Protein AF-A0A2N9LUU0-F1 (afdb_monomer)

Solvent-accessible surface area (backbone atoms only — not comparable to full-atom values): 6173 Å² total; per-residue (Å²): 103,91,40,77,38,62,51,90,61,69,47,77,36,70,34,89,88,77,37,81,41,77,43,74,56,73,51,74,48,68,80,78,85,88,51,66,68,60,42,38,66,74,70,47,56,90,54,93,74,80,57,71,73,70,49,47,57,56,52,40,50,51,52,52,48,52,52,46,63,60,54,55,75,41,85,66,44,63,66,62,44,67,75,32,55,66,62,48,50,50,55,50,56,64,73,61,60,89,123

Sequence (99 aa):
MDQRWGTATPITIRDKEFGAVRLRGYGIYSYRICDARLFYSKVSGTRDTYYVSDLEGQLRNTIVSKMTDILAPSEVAFLDMAANQGKLAEKIAEDWDWN

Mean predicted aligned error: 8.8 Å

pLDDT: mean 75.1, std 9.1, range [36.22, 86.88]

Structure (mmCIF, N/CA/C/O backbone):
data_AF-A0A2N9LUU0-F1
#
_entry.id   AF-A0A2N9LUU0-F1
#
loop_
_atom_site.group_PDB
_atom_site.id
_atom_site.type_symbol
_atom_site.label_atom_id
_atom_site.label_alt_id
_atom_site.label_comp_id
_atom_site.label_asym_id
_atom_site.label_entity_id
_atom_site.label_seq_id
_atom_site.pdbx_PDB_ins_code
_atom_site.Cartn_x
_atom_site.Cartn_y
_atom_site.Cartn_z
_atom_site.occupancy
_atom_site.B_iso_or_equiv
_atom_site.auth_seq_id
_atom_site.auth_comp_id
_atom_site.auth_asym_id
_atom_site.auth_atom_id
_atom_site.pdbx_PDB_model_num
ATOM 1 N N . MET A 1 1 ? -2.633 2.926 -16.247 1.00 56.56 1 MET A N 1
ATOM 2 C CA . MET A 1 1 ? -2.519 1.453 -16.287 1.00 56.56 1 MET A CA 1
ATOM 3 C C . MET A 1 1 ? -2.970 0.973 -14.931 1.00 56.56 1 MET A C 1
ATOM 5 O O . MET A 1 1 ? -2.323 1.337 -13.960 1.00 56.56 1 MET A O 1
ATOM 9 N N . ASP A 1 2 ? -4.070 0.229 -14.869 1.00 75.12 2 ASP A N 1
ATOM 10 C CA . ASP A 1 2 ? -4.698 -0.175 -13.609 1.00 75.12 2 ASP A CA 1
ATOM 11 C C . ASP A 1 2 ? -3.960 -1.365 -12.989 1.00 75.12 2 ASP A C 1
ATOM 13 O O . ASP A 1 2 ? -4.254 -2.524 -13.280 1.00 75.12 2 ASP A O 1
ATOM 17 N N . GLN A 1 3 ? -2.966 -1.073 -12.151 1.00 84.50 3 GLN A N 1
ATOM 18 C CA . GLN A 1 3 ? -2.234 -2.079 -11.388 1.00 84.50 3 GLN A CA 1
ATOM 19 C C . GLN A 1 3 ? -2.923 -2.327 -10.052 1.00 84.50 3 GLN A C 1
ATOM 21 O O . GLN A 1 3 ? -3.502 -1.418 -9.465 1.00 84.50 3 GLN A O 1
ATOM 26 N N . ARG A 1 4 ? -2.870 -3.558 -9.544 1.00 85.81 4 ARG A N 1
ATOM 27 C CA . ARG A 1 4 ? -3.500 -3.913 -8.266 1.00 85.81 4 ARG A CA 1
ATOM 28 C C . ARG A 1 4 ? -2.457 -3.965 -7.166 1.00 85.81 4 ARG A C 1
ATOM 30 O O . ARG A 1 4 ? -1.378 -4.518 -7.354 1.00 85.81 4 ARG A O 1
ATOM 37 N N . TRP A 1 5 ? -2.795 -3.430 -6.004 1.00 86.31 5 TRP A N 1
ATOM 38 C CA . TRP A 1 5 ? -2.013 -3.615 -4.790 1.00 86.31 5 TRP A CA 1
ATOM 39 C C . TRP A 1 5 ? -2.870 -4.300 -3.729 1.00 86.31 5 TRP A C 1
ATOM 41 O O . TRP A 1 5 ? -4.101 -4.229 -3.738 1.00 86.31 5 TRP A O 1
ATOM 51 N N . GLY A 1 6 ? -2.210 -4.995 -2.813 1.00 84.31 6 GLY A N 1
ATOM 52 C CA . GLY A 1 6 ? -2.879 -5.623 -1.691 1.00 84.31 6 GLY A CA 1
ATOM 53 C C . GLY A 1 6 ? -1.891 -6.099 -0.645 1.00 84.31 6 GLY A C 1
ATOM 54 O O . GLY A 1 6 ? -0.736 -6.405 -0.947 1.00 84.31 6 GLY A O 1
ATOM 55 N N . THR A 1 7 ? -2.355 -6.168 0.593 1.00 83.44 7 THR A N 1
ATOM 56 C CA . THR A 1 7 ? -1.583 -6.715 1.705 1.00 83.44 7 THR A CA 1
ATOM 57 C C . THR A 1 7 ? -1.502 -8.237 1.580 1.00 83.44 7 THR A C 1
ATOM 59 O O . THR A 1 7 ? -2.533 -8.913 1.645 1.00 83.44 7 THR A O 1
ATOM 62 N N . ALA A 1 8 ? -0.296 -8.791 1.424 1.00 81.81 8 ALA A N 1
ATOM 63 C CA . ALA A 1 8 ? -0.097 -10.244 1.400 1.00 81.81 8 ALA A CA 1
ATOM 64 C C . ALA A 1 8 ? -0.352 -10.868 2.784 1.00 81.81 8 ALA A C 1
ATOM 66 O O . ALA A 1 8 ? -1.045 -11.878 2.914 1.00 81.81 8 ALA A O 1
ATOM 67 N N . THR A 1 9 ? 0.160 -10.223 3.832 1.00 82.94 9 THR A N 1
ATOM 68 C CA . THR A 1 9 ? -0.100 -10.554 5.235 1.00 82.94 9 THR A CA 1
ATOM 69 C C . THR A 1 9 ? -0.995 -9.486 5.867 1.00 82.94 9 THR A C 1
ATOM 71 O O . THR A 1 9 ? -0.903 -8.319 5.490 1.00 82.94 9 THR A O 1
ATOM 74 N N . PRO A 1 10 ? -1.887 -9.845 6.811 1.00 83.56 10 PRO A N 1
ATOM 75 C CA . PRO A 1 10 ? -2.646 -8.845 7.550 1.00 83.56 10 PRO A CA 1
ATOM 76 C C . PRO A 1 10 ? -1.722 -7.912 8.339 1.00 83.56 10 PRO A C 1
ATOM 78 O O . PRO A 1 10 ? -0.812 -8.377 9.027 1.00 83.56 10 PRO A O 1
ATOM 81 N N . ILE A 1 11 ? -2.009 -6.617 8.289 1.00 81.69 11 ILE A N 1
ATOM 82 C CA . ILE A 1 11 ? -1.377 -5.597 9.125 1.00 81.69 11 ILE A CA 1
ATOM 83 C C . ILE A 1 11 ? -2.080 -5.618 10.482 1.00 81.69 11 ILE A C 1
ATOM 85 O O . ILE A 1 11 ? -3.306 -5.612 10.538 1.00 81.69 11 ILE A O 1
ATOM 89 N N . THR A 1 12 ? -1.331 -5.668 11.581 1.00 82.81 12 THR A N 1
ATOM 90 C CA . THR A 1 12 ? -1.926 -5.595 12.923 1.00 82.81 12 THR A CA 1
ATOM 91 C C . THR A 1 12 ? -1.847 -4.163 13.427 1.00 82.81 12 THR A C 1
ATOM 93 O O . THR A 1 12 ? -0.753 -3.613 13.506 1.00 82.81 12 THR A O 1
ATOM 96 N N . ILE A 1 13 ? -2.993 -3.584 13.776 1.00 79.31 13 ILE A N 1
ATOM 97 C CA . ILE A 1 13 ? -3.096 -2.249 14.369 1.00 79.31 13 ILE A CA 1
ATOM 98 C C . ILE A 1 13 ? -3.692 -2.336 15.773 1.00 79.31 13 ILE A C 1
ATOM 100 O O . ILE A 1 13 ? -4.365 -3.312 16.121 1.00 79.31 13 ILE A O 1
ATOM 104 N N . ARG A 1 14 ? -3.441 -1.308 16.585 1.00 77.06 14 ARG A N 1
ATOM 105 C CA . ARG A 1 14 ? -4.043 -1.175 17.909 1.00 77.06 14 ARG A CA 1
ATOM 106 C C . ARG A 1 14 ? -5.225 -0.221 17.822 1.00 77.06 14 ARG A C 1
ATOM 108 O O . ARG A 1 14 ? -5.043 0.966 17.598 1.00 77.06 14 ARG A O 1
ATOM 115 N N . ASP A 1 15 ? -6.411 -0.762 18.029 1.00 77.88 15 ASP A N 1
ATOM 116 C CA . ASP A 1 15 ? -7.667 -0.036 18.103 1.00 77.88 15 ASP A CA 1
ATOM 117 C C . ASP A 1 15 ? -8.065 0.186 19.572 1.00 77.88 15 ASP A C 1
ATOM 119 O O . ASP A 1 15 ? -7.815 -0.655 20.444 1.00 77.88 15 ASP A O 1
ATOM 123 N N . LYS A 1 16 ? -8.653 1.348 19.860 1.00 72.75 16 LYS A N 1
ATOM 124 C CA . LYS A 1 16 ? -9.001 1.766 21.223 1.00 72.75 16 LYS A CA 1
ATOM 125 C C . LYS A 1 16 ? -10.245 1.053 21.766 1.00 72.75 16 LYS A C 1
ATOM 127 O O . LYS A 1 16 ? -10.338 0.871 22.977 1.00 72.75 16 LYS A O 1
ATOM 132 N N . GLU A 1 17 ? -11.163 0.638 20.898 1.00 75.94 17 GLU A N 1
ATOM 133 C CA . GLU A 1 17 ? -12.412 -0.045 21.253 1.00 75.94 17 GLU A CA 1
ATOM 134 C C . GLU A 1 17 ? -12.279 -1.572 21.154 1.00 75.94 17 GLU A C 1
ATOM 136 O O . GLU A 1 17 ? -12.801 -2.298 21.999 1.00 75.94 17 GLU A O 1
ATOM 141 N N . PHE A 1 18 ? -11.537 -2.067 20.159 1.00 74.75 18 PHE A N 1
ATOM 142 C CA . PHE A 1 18 ? -11.442 -3.499 19.841 1.00 74.75 18 PHE A CA 1
ATOM 143 C C . PHE A 1 18 ? -10.106 -4.152 20.225 1.00 74.75 18 PHE A C 1
ATOM 145 O O . PHE A 1 18 ? -9.962 -5.372 20.124 1.00 74.75 18 PHE A O 1
ATOM 152 N N . GLY A 1 19 ? -9.113 -3.381 20.677 1.00 79.25 19 GLY A N 1
ATOM 153 C CA . GLY A 1 19 ? -7.786 -3.907 20.994 1.00 79.25 19 GLY A CA 1
ATOM 154 C C . GLY A 1 19 ? -6.964 -4.202 19.734 1.00 79.25 19 GLY A C 1
ATOM 155 O O . GLY A 1 19 ? -6.864 -3.369 18.842 1.00 79.25 19 GLY A O 1
ATOM 156 N N . ALA A 1 20 ? -6.302 -5.358 19.650 1.00 83.19 20 ALA A N 1
ATOM 157 C CA . ALA A 1 20 ? -5.481 -5.685 18.479 1.00 83.19 20 ALA A CA 1
ATOM 158 C C . ALA A 1 20 ? -6.353 -6.165 17.304 1.00 83.19 20 ALA A C 1
ATOM 160 O O . ALA A 1 20 ? -6.911 -7.263 17.348 1.00 83.19 20 ALA A O 1
ATOM 161 N N . VAL A 1 21 ? -6.421 -5.375 16.230 1.00 82.75 21 VAL A N 1
ATOM 162 C CA . VAL A 1 21 ? -7.216 -5.673 15.029 1.00 82.75 21 VAL A CA 1
ATOM 163 C C . VAL A 1 21 ? -6.293 -6.000 13.857 1.00 82.75 21 VAL A C 1
ATOM 165 O O . VAL A 1 21 ? -5.245 -5.382 13.674 1.00 82.75 21 VAL A O 1
ATOM 168 N N . ARG A 1 22 ? -6.675 -6.993 13.046 1.00 85.88 22 ARG A N 1
ATOM 169 C CA . ARG A 1 22 ? -5.948 -7.386 11.831 1.00 85.88 22 ARG A CA 1
ATOM 170 C C . ARG A 1 22 ? -6.649 -6.848 10.593 1.00 85.88 22 ARG A C 1
ATOM 172 O O . ARG A 1 22 ? -7.778 -7.234 10.309 1.00 85.88 22 ARG A O 1
ATOM 179 N N . LEU A 1 23 ? -5.945 -6.024 9.832 1.00 80.69 23 LEU A N 1
ATOM 180 C CA . LEU A 1 23 ? -6.436 -5.374 8.628 1.00 80.69 23 LEU A CA 1
ATOM 181 C C . LEU A 1 23 ? -5.816 -5.96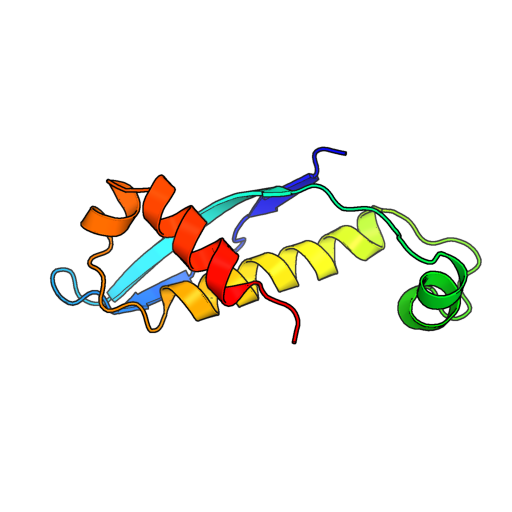2 7.372 1.00 80.69 23 LEU A C 1
ATOM 183 O O . LEU A 1 23 ? -4.633 -6.296 7.329 1.00 80.69 23 LEU A O 1
ATOM 187 N N . ARG A 1 24 ? -6.628 -6.044 6.320 1.00 84.94 24 ARG A N 1
ATOM 188 C CA . ARG A 1 24 ? -6.156 -6.268 4.957 1.00 84.94 24 ARG A CA 1
ATOM 189 C C . ARG A 1 24 ? -6.687 -5.161 4.067 1.00 84.94 24 ARG A C 1
ATOM 191 O O . ARG A 1 24 ? -7.873 -4.850 4.114 1.00 84.94 24 ARG A O 1
ATOM 198 N N . GLY A 1 25 ? -5.792 -4.585 3.277 1.00 81.94 25 GLY A N 1
ATOM 199 C CA . GLY A 1 25 ? -6.103 -3.539 2.313 1.00 81.94 25 GLY A CA 1
ATOM 200 C C . GLY A 1 25 ? -5.887 -4.053 0.901 1.00 81.94 25 GLY A C 1
ATOM 201 O O . GLY A 1 25 ? -4.926 -4.783 0.650 1.00 81.94 25 GLY A O 1
ATOM 202 N N . TYR A 1 26 ? -6.775 -3.662 -0.007 1.00 84.25 26 TYR A N 1
ATOM 203 C CA . TYR A 1 26 ? -6.671 -3.930 -1.436 1.00 84.25 26 TYR A CA 1
ATOM 204 C C . TYR A 1 26 ? -7.049 -2.668 -2.194 1.00 84.25 26 TYR A C 1
ATOM 206 O O . TYR A 1 26 ? -7.935 -1.929 -1.766 1.00 84.25 26 TYR A O 1
ATOM 214 N N . GLY A 1 27 ? -6.412 -2.442 -3.334 1.00 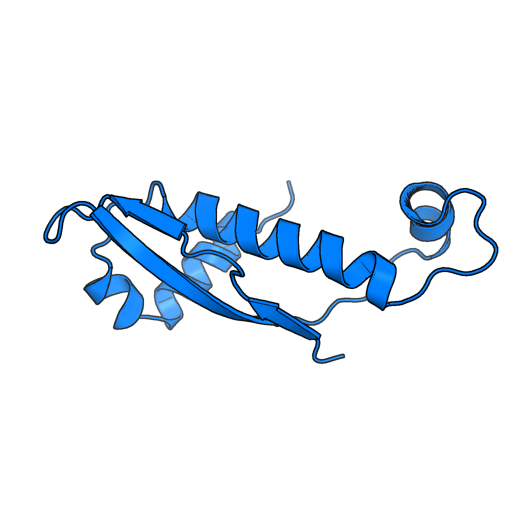84.75 27 GLY A N 1
ATOM 215 C CA . GLY A 1 27 ? -6.734 -1.296 -4.161 1.00 84.75 27 GLY A CA 1
ATOM 216 C C . GLY A 1 27 ? -6.121 -1.370 -5.546 1.00 84.75 27 GLY A C 1
ATOM 217 O O . GLY A 1 27 ? -5.488 -2.354 -5.937 1.00 84.75 27 GLY A O 1
ATOM 218 N N . ILE A 1 28 ? -6.343 -0.297 -6.293 1.00 86.88 28 ILE A N 1
ATOM 219 C CA . ILE A 1 28 ? -5.808 -0.099 -7.633 1.00 86.88 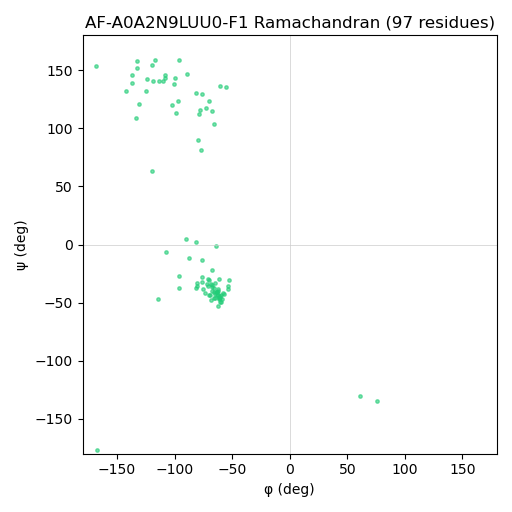28 ILE A CA 1
ATOM 220 C C . ILE A 1 28 ? -4.921 1.139 -7.584 1.00 86.88 28 ILE A C 1
ATOM 222 O O . ILE A 1 28 ? -5.239 2.110 -6.901 1.00 86.88 28 ILE A O 1
ATOM 226 N N . TYR A 1 29 ? -3.797 1.091 -8.282 1.00 83.88 29 TYR A N 1
ATOM 227 C CA . TYR A 1 29 ? -2.899 2.216 -8.455 1.00 83.88 29 TYR A CA 1
ATOM 228 C C . TYR A 1 29 ? -2.517 2.355 -9.926 1.00 83.88 29 TYR A C 1
ATOM 230 O O . TYR A 1 29 ? -2.492 1.390 -10.689 1.00 83.88 29 TYR A O 1
ATOM 238 N N . SER A 1 30 ? -2.217 3.584 -10.321 1.00 83.50 30 SER A N 1
ATOM 239 C CA . SER A 1 30 ? -1.646 3.914 -11.620 1.00 83.50 30 SER A CA 1
ATOM 240 C C . SER A 1 30 ? -0.349 4.671 -11.386 1.00 83.50 30 SER A C 1
ATOM 242 O O . SER A 1 30 ? -0.263 5.492 -10.477 1.00 83.50 30 SER A O 1
ATOM 244 N N . TYR A 1 31 ? 0.654 4.418 -12.219 1.00 83.12 31 TYR A N 1
ATOM 245 C CA . TYR A 1 31 ? 1.906 5.162 -12.200 1.00 83.12 31 TYR A CA 1
ATOM 246 C C . TYR A 1 31 ? 2.296 5.576 -13.618 1.00 83.12 31 TYR A C 1
ATOM 248 O O . TYR A 1 31 ? 1.867 4.976 -14.609 1.00 83.12 31 TYR A O 1
ATOM 256 N N . ARG A 1 32 ? 3.124 6.615 -13.707 1.00 82.25 32 ARG A N 1
ATOM 257 C CA . ARG A 1 32 ? 3.736 7.091 -14.946 1.00 82.25 32 ARG A CA 1
ATOM 258 C C . ARG A 1 32 ? 5.198 7.409 -14.672 1.00 82.25 32 ARG A C 1
ATOM 260 O O . ARG A 1 32 ? 5.524 7.994 -13.645 1.00 82.25 32 ARG A O 1
ATOM 267 N N . ILE A 1 33 ? 6.067 7.050 -15.610 1.00 82.75 33 ILE A N 1
ATOM 268 C CA . ILE A 1 33 ? 7.469 7.462 -15.574 1.00 82.75 33 ILE A CA 1
ATOM 269 C C . ILE A 1 33 ? 7.540 8.915 -16.056 1.00 82.75 33 ILE A C 1
ATOM 271 O O . ILE A 1 33 ? 7.186 9.206 -17.200 1.00 82.75 33 ILE A O 1
ATOM 275 N N . CYS A 1 34 ? 7.961 9.824 -15.176 1.00 83.69 34 CYS A N 1
ATOM 276 C CA . CYS A 1 34 ? 8.146 11.239 -15.509 1.00 83.69 34 CYS A CA 1
ATOM 277 C C . CYS A 1 34 ? 9.486 11.495 -16.214 1.00 83.69 34 CYS A C 1
ATOM 279 O O . CYS A 1 34 ? 9.536 12.288 -17.148 1.00 83.69 34 CYS A O 1
ATOM 281 N N . ASP A 1 35 ? 10.546 10.788 -15.808 1.00 82.00 35 ASP A N 1
ATOM 282 C CA . ASP A 1 35 ? 11.881 10.877 -16.407 1.00 82.00 35 ASP A CA 1
ATOM 283 C C . ASP A 1 35 ? 12.455 9.472 -16.644 1.00 82.00 35 ASP A C 1
ATOM 285 O O . ASP A 1 35 ? 12.819 8.750 -15.712 1.00 82.00 35 ASP A O 1
ATOM 289 N N . ALA A 1 36 ? 12.537 9.081 -17.916 1.00 79.69 36 ALA A N 1
ATOM 290 C CA . ALA A 1 36 ? 13.048 7.775 -18.317 1.00 79.69 36 ALA A CA 1
ATOM 291 C C . ALA A 1 36 ? 14.564 7.630 -18.103 1.00 79.69 36 ALA A C 1
ATOM 293 O O . ALA A 1 36 ? 15.037 6.529 -17.824 1.00 79.69 36 ALA A O 1
ATOM 294 N N . ARG A 1 37 ? 15.334 8.721 -18.199 1.00 77.88 37 ARG A N 1
ATOM 295 C CA . ARG A 1 37 ? 16.795 8.693 -18.041 1.00 77.88 37 ARG A CA 1
ATOM 296 C C . ARG A 1 37 ? 17.172 8.511 -16.575 1.00 77.88 37 ARG A C 1
ATOM 298 O O . ARG A 1 37 ? 18.068 7.723 -16.273 1.00 77.88 37 ARG A O 1
ATOM 305 N N . LEU A 1 38 ? 16.474 9.201 -15.673 1.00 79.88 38 LEU A N 1
ATOM 306 C CA . LEU A 1 38 ? 16.639 9.021 -14.230 1.00 79.88 38 LEU A CA 1
ATOM 307 C C . LEU A 1 38 ? 16.186 7.623 -13.787 1.00 79.88 38 LEU A C 1
ATOM 309 O O . LEU A 1 38 ? 16.852 6.983 -12.976 1.00 79.88 38 LEU A O 1
ATOM 313 N N . PHE A 1 39 ? 15.075 7.131 -14.341 1.00 76.25 39 PHE A N 1
ATOM 314 C CA . PHE A 1 39 ? 14.591 5.780 -14.067 1.00 76.25 39 PHE A CA 1
ATOM 315 C C . PHE A 1 39 ? 15.605 4.716 -14.505 1.00 76.25 39 PHE A C 1
ATOM 317 O O . PHE A 1 39 ? 15.941 3.822 -13.730 1.00 76.25 39 PHE A O 1
ATOM 324 N N . TYR A 1 40 ? 16.157 4.841 -15.715 1.00 71.62 40 TYR A N 1
ATOM 325 C CA . TYR A 1 40 ? 17.163 3.908 -16.215 1.00 71.62 40 TYR A CA 1
ATOM 326 C C . TYR A 1 40 ? 18.419 3.895 -15.330 1.00 71.62 40 TYR A C 1
ATOM 328 O O . TYR A 1 40 ? 18.881 2.828 -14.932 1.00 71.62 40 TYR A O 1
ATOM 336 N N . SER A 1 41 ? 18.926 5.072 -14.945 1.00 74.94 41 SER A N 1
ATOM 337 C CA . SER A 1 41 ? 20.151 5.177 -14.144 1.00 74.94 41 SER A CA 1
ATOM 338 C C . SER A 1 41 ? 19.990 4.717 -12.692 1.00 74.94 41 SER A C 1
ATOM 340 O O . SER A 1 41 ? 20.926 4.136 -12.146 1.00 74.94 41 SER A O 1
ATOM 342 N N . LYS A 1 42 ? 18.831 4.956 -12.060 1.00 71.50 42 LYS A N 1
ATOM 343 C CA . LYS A 1 42 ? 18.604 4.627 -10.641 1.00 71.50 42 LYS A CA 1
ATOM 344 C C . LYS A 1 42 ? 17.911 3.288 -10.390 1.00 71.50 42 LYS A C 1
ATOM 346 O O . LYS A 1 42 ? 18.097 2.731 -9.313 1.00 71.50 42 LYS A O 1
ATOM 351 N N . VAL A 1 43 ? 17.098 2.797 -11.327 1.00 68.00 43 VAL A N 1
ATOM 352 C CA . VAL A 1 43 ? 16.217 1.633 -11.106 1.00 68.00 43 VAL A CA 1
ATOM 353 C C . VAL A 1 43 ? 16.614 0.438 -11.973 1.00 68.00 43 VAL A C 1
ATOM 355 O O . VAL A 1 43 ? 16.740 -0.669 -11.455 1.00 68.00 43 VAL A O 1
ATOM 358 N N . SER A 1 44 ? 16.856 0.645 -13.273 1.00 65.75 44 SER A N 1
ATOM 359 C CA . SER A 1 44 ? 17.237 -0.443 -14.196 1.00 65.75 44 SER A CA 1
ATOM 360 C C . SER A 1 44 ? 18.702 -0.868 -14.033 1.00 65.75 44 SER A C 1
ATOM 362 O O . SER A 1 44 ? 19.050 -2.040 -14.211 1.00 65.75 44 SER A O 1
ATOM 364 N N . GLY A 1 45 ? 19.575 0.079 -13.675 1.00 67.81 45 GLY A N 1
ATOM 365 C CA . GLY A 1 45 ? 21.013 -0.161 -13.585 1.00 67.81 45 GLY A CA 1
ATOM 366 C C . GLY A 1 45 ? 21.588 -0.571 -14.945 1.00 67.81 4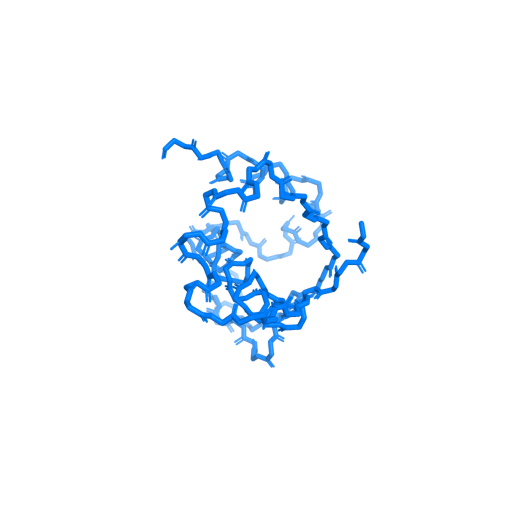5 GLY A C 1
ATOM 367 O O . GLY A 1 45 ? 21.341 0.084 -15.951 1.00 67.81 45 GLY A O 1
ATOM 368 N N . THR A 1 46 ? 22.352 -1.664 -14.982 1.00 62.00 46 THR A N 1
ATOM 369 C CA . THR A 1 46 ? 22.990 -2.227 -16.190 1.00 62.00 46 THR A CA 1
ATOM 370 C C . THR A 1 46 ? 22.139 -3.253 -16.944 1.00 62.00 46 THR A C 1
ATOM 372 O O . THR A 1 46 ? 22.631 -3.866 -17.890 1.00 62.00 46 THR A O 1
ATOM 375 N N . ARG A 1 47 ? 20.887 -3.501 -16.536 1.00 65.06 47 ARG A N 1
ATOM 376 C CA . ARG A 1 47 ? 20.037 -4.490 -17.213 1.00 65.06 47 ARG A CA 1
ATOM 377 C C . ARG A 1 47 ? 19.491 -3.944 -18.531 1.00 65.06 47 ARG A C 1
ATOM 379 O O . ARG A 1 47 ? 18.874 -2.884 -18.551 1.00 65.06 47 ARG A O 1
ATOM 386 N N . ASP A 1 48 ? 19.657 -4.738 -19.589 1.00 66.56 48 ASP A N 1
ATOM 387 C CA . ASP A 1 48 ? 19.176 -4.461 -20.953 1.00 66.56 48 ASP A CA 1
ATOM 388 C C . ASP A 1 48 ? 17.644 -4.484 -21.075 1.00 66.56 48 ASP A C 1
ATOM 390 O O . ASP A 1 48 ? 17.067 -3.930 -22.008 1.00 66.56 48 ASP A O 1
ATOM 394 N N . THR A 1 49 ? 16.947 -5.155 -20.156 1.00 70.56 49 THR A N 1
ATOM 395 C CA . THR A 1 49 ? 15.482 -5.226 -20.154 1.00 70.56 49 THR A CA 1
ATOM 396 C C . THR A 1 49 ? 14.962 -5.185 -18.728 1.00 70.56 49 THR A C 1
ATOM 398 O O . THR A 1 49 ? 15.448 -5.909 -17.859 1.00 70.56 49 THR A O 1
ATOM 401 N N . TYR A 1 50 ? 13.966 -4.330 -18.503 1.00 70.00 50 TYR A N 1
ATOM 402 C CA . TYR A 1 50 ? 13.303 -4.147 -17.219 1.00 70.00 50 TYR A CA 1
ATOM 403 C C . TYR A 1 50 ? 11.793 -4.207 -17.440 1.00 70.00 50 TYR A C 1
ATOM 405 O O . TYR A 1 50 ? 11.250 -3.436 -18.237 1.00 70.00 50 TYR A O 1
ATOM 413 N N . TYR A 1 51 ? 11.119 -5.143 -16.777 1.00 76.69 51 TYR A N 1
ATOM 414 C CA . TYR A 1 51 ? 9.694 -5.380 -16.972 1.00 76.69 51 TYR A CA 1
ATOM 415 C C . TYR A 1 51 ? 8.858 -4.653 -15.920 1.00 76.69 51 TYR A C 1
ATOM 417 O O . TYR A 1 51 ? 9.302 -4.345 -14.816 1.00 76.69 51 TYR A O 1
ATOM 425 N N . VAL A 1 52 ? 7.584 -4.429 -16.244 1.00 75.94 52 VAL A N 1
ATOM 426 C CA . VAL A 1 52 ? 6.585 -3.895 -15.302 1.00 75.94 52 VAL A CA 1
ATOM 427 C C . VAL A 1 52 ? 6.527 -4.729 -14.016 1.00 75.94 52 VAL A C 1
ATOM 429 O O . VAL A 1 52 ? 6.438 -4.160 -12.932 1.00 75.94 52 VAL A O 1
ATOM 432 N N . SER A 1 53 ? 6.650 -6.055 -14.124 1.00 77.75 53 SER A N 1
ATOM 433 C CA . SER A 1 53 ? 6.654 -6.988 -12.990 1.00 77.75 53 SE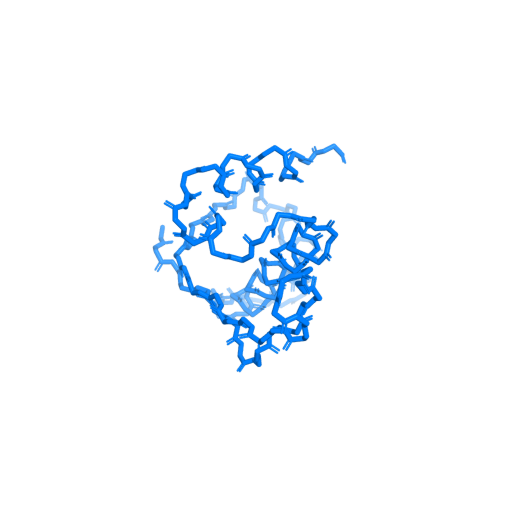R A CA 1
ATOM 434 C C . SER A 1 53 ? 7.806 -6.758 -12.010 1.00 77.75 53 SER A C 1
ATOM 436 O O . SER A 1 53 ? 7.647 -7.007 -10.815 1.00 77.75 53 SER A O 1
ATOM 438 N N . ASP A 1 54 ? 8.949 -6.262 -12.494 1.00 76.94 54 ASP A N 1
ATOM 439 C CA . ASP A 1 54 ? 10.114 -5.973 -11.653 1.00 76.94 54 ASP A CA 1
ATOM 440 C C . ASP A 1 54 ? 9.863 -4.735 -10.779 1.00 76.94 54 ASP A C 1
ATOM 442 O O . ASP A 1 54 ? 10.282 -4.685 -9.621 1.00 76.94 54 ASP A O 1
ATOM 446 N N . LEU A 1 55 ? 9.107 -3.765 -11.307 1.00 77.81 55 LEU A N 1
ATOM 447 C CA . LEU A 1 55 ? 8.718 -2.551 -10.589 1.00 77.81 55 LEU A CA 1
ATOM 448 C C . LEU A 1 55 ? 7.522 -2.776 -9.657 1.00 77.81 55 LEU A C 1
ATOM 450 O O . LEU A 1 55 ? 7.440 -2.184 -8.579 1.00 77.81 55 LEU A O 1
ATOM 454 N N . GLU A 1 56 ? 6.586 -3.626 -10.077 1.00 80.12 56 GLU A N 1
ATOM 455 C CA . GLU A 1 56 ? 5.308 -3.848 -9.401 1.00 80.12 56 GLU A CA 1
ATOM 456 C C . GLU A 1 56 ? 5.501 -4.279 -7.944 1.00 80.12 56 GLU A C 1
ATOM 458 O O . GLU A 1 56 ? 4.817 -3.782 -7.050 1.00 80.12 56 GLU A O 1
ATOM 463 N N . GLY A 1 57 ? 6.463 -5.171 -7.684 1.00 81.56 57 GLY A N 1
ATOM 464 C CA . GLY A 1 57 ? 6.748 -5.644 -6.332 1.00 81.56 57 GLY A CA 1
ATOM 465 C C . GLY A 1 57 ? 7.212 -4.531 -5.397 1.00 81.56 57 GLY A C 1
ATOM 466 O O . GLY A 1 57 ? 6.732 -4.432 -4.267 1.00 81.56 57 GLY A O 1
ATOM 467 N N . GLN A 1 58 ? 8.105 -3.669 -5.882 1.00 82.88 58 GLN A N 1
ATOM 468 C CA . GLN A 1 58 ? 8.616 -2.546 -5.107 1.00 82.88 58 GLN A CA 1
ATOM 469 C C . GLN A 1 58 ? 7.519 -1.507 -4.861 1.00 82.88 58 GLN A C 1
ATOM 471 O O . GLN A 1 58 ? 7.298 -1.130 -3.714 1.00 82.88 58 GLN A O 1
ATOM 476 N N . LEU A 1 59 ? 6.776 -1.115 -5.903 1.00 83.44 59 LEU A N 1
ATOM 477 C CA . LEU A 1 59 ? 5.676 -0.153 -5.782 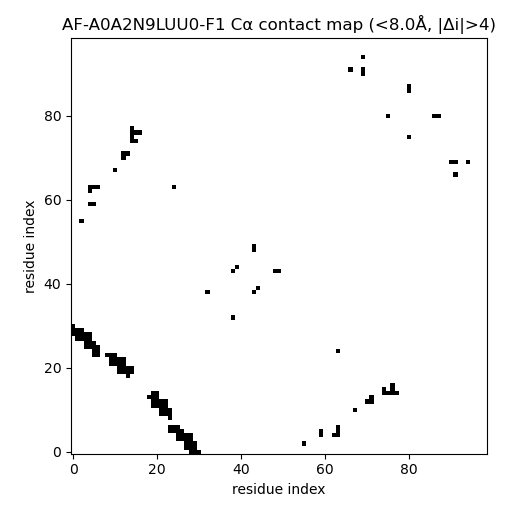1.00 83.44 59 LEU A CA 1
ATOM 478 C C . LEU A 1 59 ? 4.581 -0.653 -4.840 1.00 83.44 59 LEU A C 1
ATOM 480 O O . LEU A 1 59 ? 4.140 0.086 -3.963 1.00 83.44 59 LEU A O 1
ATOM 484 N N . ARG A 1 60 ? 4.183 -1.924 -4.960 1.00 84.69 60 ARG A N 1
ATOM 485 C CA . ARG A 1 60 ? 3.209 -2.548 -4.058 1.00 84.69 60 ARG A CA 1
ATOM 486 C C . ARG A 1 60 ? 3.681 -2.498 -2.608 1.00 84.69 60 ARG A C 1
ATOM 488 O O . ARG A 1 60 ? 2.898 -2.129 -1.736 1.00 84.69 60 ARG A O 1
ATOM 495 N N . ASN A 1 61 ? 4.940 -2.849 -2.345 1.00 84.31 61 ASN A N 1
ATOM 496 C CA . ASN A 1 61 ? 5.492 -2.818 -0.991 1.00 84.31 61 ASN A CA 1
ATOM 497 C C . ASN A 1 61 ? 5.538 -1.389 -0.434 1.00 84.31 61 ASN A C 1
ATOM 499 O O . ASN A 1 61 ? 5.177 -1.182 0.721 1.00 84.31 61 ASN A O 1
ATOM 503 N N . THR A 1 62 ? 5.915 -0.402 -1.251 1.00 86.06 62 THR A N 1
ATOM 504 C CA . THR A 1 62 ? 5.902 1.013 -0.859 1.00 86.06 62 THR A CA 1
ATOM 505 C C . THR A 1 62 ? 4.494 1.488 -0.505 1.00 86.06 62 THR A C 1
ATOM 507 O O . THR A 1 62 ? 4.316 2.101 0.545 1.00 86.06 62 THR A O 1
ATOM 510 N N . ILE A 1 63 ? 3.488 1.157 -1.323 1.00 84.81 63 ILE A N 1
ATOM 511 C CA . ILE A 1 63 ? 2.085 1.499 -1.048 1.00 84.81 63 ILE A CA 1
ATOM 512 C C . ILE A 1 63 ? 1.633 0.867 0.276 1.00 84.81 63 ILE A C 1
ATOM 514 O O . ILE A 1 63 ? 1.103 1.564 1.136 1.00 84.81 63 ILE A O 1
ATOM 518 N N . VAL A 1 64 ? 1.879 -0.433 0.478 1.00 83.88 64 VAL A N 1
ATOM 519 C CA . VAL A 1 64 ? 1.488 -1.141 1.712 1.00 83.88 64 VAL A CA 1
ATOM 520 C C . VAL A 1 64 ? 2.185 -0.564 2.947 1.00 83.88 64 VAL A C 1
ATOM 522 O O . VAL A 1 64 ? 1.543 -0.417 3.987 1.00 83.88 64 VAL A O 1
ATOM 525 N N . SER A 1 65 ? 3.470 -0.215 2.842 1.00 83.88 65 SER A N 1
ATOM 526 C CA . SER A 1 65 ? 4.221 0.409 3.937 1.00 83.88 65 SER A CA 1
ATOM 527 C C . SER A 1 65 ? 3.617 1.757 4.312 1.00 83.88 65 SER A C 1
ATOM 529 O O . SER A 1 65 ? 3.238 1.943 5.459 1.00 83.88 65 SER A O 1
ATOM 531 N N . LYS A 1 66 ?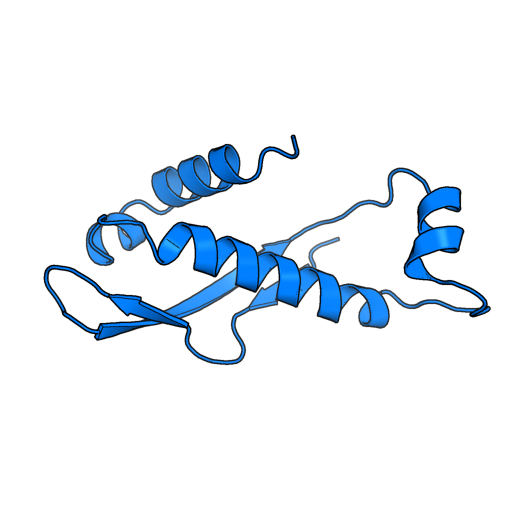 3.422 2.653 3.337 1.00 82.75 66 LYS A N 1
ATOM 532 C CA . LYS A 1 66 ? 2.834 3.978 3.575 1.00 82.75 66 LYS A CA 1
ATOM 533 C C . LYS A 1 66 ? 1.428 3.893 4.164 1.00 82.75 66 LYS A C 1
ATOM 535 O O . LYS A 1 66 ? 1.122 4.576 5.131 1.00 82.75 66 LYS A O 1
ATOM 540 N N . MET A 1 67 ? 0.595 2.992 3.644 1.00 78.00 67 MET A N 1
ATOM 541 C CA . MET A 1 67 ? -0.722 2.718 4.224 1.00 78.00 67 MET A CA 1
ATOM 542 C C . MET A 1 67 ? -0.611 2.264 5.683 1.00 78.00 67 MET A C 1
ATOM 544 O O . MET A 1 67 ? -1.389 2.705 6.521 1.00 78.00 67 MET A O 1
ATOM 548 N N . THR A 1 68 ? 0.354 1.402 6.006 1.00 77.38 68 THR A N 1
ATOM 549 C CA . THR A 1 68 ? 0.596 0.960 7.387 1.00 77.38 68 THR A CA 1
ATOM 550 C C . THR A 1 68 ? 1.013 2.126 8.278 1.00 77.38 68 THR A C 1
ATOM 552 O O . THR A 1 68 ? 0.474 2.255 9.372 1.00 77.38 68 THR A O 1
ATOM 555 N N . ASP A 1 69 ? 1.906 2.992 7.801 1.00 79.19 69 ASP A N 1
ATOM 556 C CA . ASP A 1 69 ? 2.396 4.158 8.543 1.00 79.19 69 ASP A CA 1
ATOM 557 C C . ASP A 1 69 ? 1.286 5.181 8.821 1.00 79.19 69 ASP A C 1
ATOM 559 O O . ASP A 1 69 ? 1.274 5.791 9.883 1.00 79.19 69 ASP A O 1
ATOM 563 N N . ILE A 1 70 ? 0.313 5.331 7.918 1.00 76.06 70 ILE A N 1
ATOM 564 C CA . ILE A 1 70 ? -0.849 6.216 8.114 1.00 76.06 70 ILE A CA 1
ATOM 565 C C . ILE A 1 70 ? -1.861 5.593 9.087 1.00 76.06 70 ILE A C 1
ATOM 567 O O . ILE A 1 70 ? -2.484 6.287 9.897 1.00 76.06 70 ILE A O 1
ATOM 571 N N . LEU A 1 71 ? -2.048 4.273 9.005 1.00 72.25 71 LEU A N 1
ATOM 572 C CA . LEU A 1 71 ? -3.034 3.536 9.797 1.00 72.25 71 LEU A CA 1
ATOM 573 C C . LEU A 1 71 ? -2.557 3.233 11.225 1.00 72.25 71 LEU A C 1
ATOM 575 O O . LEU A 1 71 ? -3.379 3.197 12.134 1.00 72.25 71 LEU A O 1
ATOM 579 N N . ALA A 1 72 ? -1.260 3.013 11.446 1.00 71.31 72 ALA A N 1
ATOM 580 C CA . ALA A 1 72 ? -0.721 2.594 12.742 1.00 71.31 72 ALA A CA 1
ATOM 581 C C . ALA A 1 72 ? -0.822 3.656 13.864 1.00 71.31 72 ALA A C 1
ATOM 583 O O . ALA A 1 72 ? -1.141 3.269 14.989 1.00 71.31 72 ALA A O 1
ATOM 584 N N . PRO A 1 73 ? -0.589 4.962 13.614 1.00 67.75 73 PRO A N 1
ATOM 585 C CA . PRO A 1 73 ? -0.719 6.026 14.613 1.00 67.75 73 PRO A CA 1
ATOM 586 C C . PRO A 1 73 ? -2.139 6.591 14.709 1.00 67.75 73 PRO A C 1
ATOM 588 O O . PRO A 1 73 ? -2.426 7.388 15.599 1.00 67.75 73 PRO A O 1
ATOM 591 N N . SER A 1 74 ? -3.016 6.255 13.760 1.00 60.75 74 SER A N 1
ATOM 592 C CA . SER A 1 74 ? -4.368 6.791 13.699 1.00 60.75 74 SER A CA 1
ATOM 593 C C . SER A 1 74 ? -5.174 6.313 14.908 1.00 60.75 74 SER A C 1
ATOM 595 O O . SER A 1 74 ? -5.656 5.190 14.922 1.00 60.75 74 SER A O 1
ATOM 597 N N . GLU A 1 75 ? -5.386 7.187 15.897 1.00 57.69 75 GLU A N 1
ATOM 598 C CA . GLU A 1 75 ? -6.322 6.949 17.014 1.00 57.69 75 GLU A CA 1
ATOM 599 C C . GLU A 1 75 ? -7.794 6.826 16.567 1.00 57.69 75 GLU A C 1
ATOM 601 O O . GLU A 1 75 ? -8.686 6.645 17.396 1.00 57.69 75 GLU A O 1
ATOM 606 N N . VAL A 1 76 ? -8.065 6.963 15.266 1.00 59.66 76 VAL A N 1
ATOM 607 C CA . VAL A 1 76 ? -9.400 6.821 14.688 1.00 59.66 76 VAL A CA 1
ATOM 608 C C . VAL A 1 76 ? -9.810 5.352 14.764 1.00 59.66 76 VAL A C 1
ATOM 610 O O . VAL A 1 76 ? -9.106 4.490 14.239 1.00 59.66 76 VAL A O 1
ATOM 613 N N . ALA A 1 77 ? -10.955 5.084 15.396 1.00 65.06 77 ALA A N 1
ATOM 614 C CA . ALA A 1 77 ? -11.517 3.745 15.492 1.00 65.06 77 ALA A CA 1
ATOM 615 C C . ALA A 1 77 ? -11.691 3.147 14.091 1.00 65.06 77 ALA A C 1
ATOM 617 O O . ALA A 1 77 ? -12.176 3.812 13.171 1.00 65.06 77 ALA A O 1
ATOM 618 N N . PHE A 1 78 ? -11.313 1.882 13.912 1.00 66.94 78 PHE A N 1
ATOM 619 C CA . PHE A 1 78 ? -11.354 1.215 12.610 1.00 66.94 78 PHE A CA 1
ATOM 620 C C . PHE A 1 78 ? -12.737 1.309 11.943 1.00 66.94 78 PHE A C 1
ATOM 622 O O . PHE A 1 78 ? -12.830 1.479 10.726 1.00 66.94 78 PHE A O 1
ATOM 629 N N . LEU A 1 79 ? -13.812 1.254 12.737 1.00 63.78 79 LEU A N 1
ATOM 630 C CA . LEU A 1 79 ? -15.187 1.413 12.260 1.00 63.78 79 LEU A CA 1
ATOM 631 C C . LEU A 1 79 ? -15.448 2.795 11.655 1.00 63.78 79 LEU A C 1
ATOM 633 O O . LEU A 1 79 ? -16.064 2.874 10.595 1.00 63.78 79 LEU A O 1
ATOM 637 N N . ASP A 1 80 ? -14.932 3.864 12.260 1.00 65.44 80 ASP A N 1
ATOM 638 C CA . ASP A 1 80 ? -15.079 5.225 11.736 1.00 65.44 80 ASP A CA 1
ATOM 639 C C . ASP A 1 80 ? -14.301 5.414 10.430 1.00 65.44 80 ASP A C 1
ATOM 641 O O . ASP A 1 80 ? -14.757 6.120 9.525 1.00 65.44 80 ASP A O 1
ATOM 645 N N . MET A 1 81 ? -13.153 4.741 10.301 1.00 67.38 81 MET A N 1
ATOM 646 C CA . MET A 1 81 ? -12.354 4.719 9.071 1.00 67.38 81 MET A CA 1
ATOM 647 C C . MET A 1 81 ? -13.048 3.926 7.958 1.00 67.38 81 MET A C 1
ATOM 649 O O . MET A 1 81 ? -13.090 4.373 6.813 1.00 67.38 81 MET A O 1
ATOM 653 N N . ALA A 1 82 ? -13.616 2.762 8.288 1.00 66.19 82 ALA A N 1
ATOM 654 C CA . ALA A 1 82 ? -14.349 1.920 7.346 1.00 66.19 82 ALA A CA 1
ATOM 655 C C . ALA A 1 82 ? -15.661 2.576 6.889 1.00 66.19 82 ALA A C 1
ATOM 657 O O . ALA A 1 82 ? -16.023 2.468 5.717 1.00 66.19 82 ALA A O 1
ATOM 658 N N . ALA A 1 83 ? -16.342 3.286 7.793 1.00 68.31 83 ALA A N 1
ATOM 659 C CA . ALA A 1 83 ? -17.548 4.049 7.494 1.00 68.31 83 ALA A CA 1
ATOM 660 C C . ALA A 1 83 ? -17.255 5.304 6.652 1.00 68.31 83 ALA A C 1
ATOM 662 O O . ALA A 1 83 ? -18.096 5.703 5.850 1.00 68.31 83 ALA A O 1
ATOM 663 N N . ASN A 1 84 ? -16.062 5.902 6.782 1.00 69.81 84 ASN A N 1
ATOM 664 C CA . ASN A 1 84 ? -15.653 7.102 6.047 1.00 69.81 84 ASN A CA 1
ATOM 665 C C . ASN A 1 84 ? -14.419 6.866 5.166 1.00 69.81 84 ASN A C 1
ATOM 667 O O . ASN A 1 84 ? -13.390 7.530 5.319 1.00 69.81 84 ASN A O 1
ATOM 671 N N . GLN A 1 85 ? -14.549 5.984 4.172 1.00 66.06 85 GLN A N 1
ATOM 672 C CA . GLN A 1 85 ? -13.491 5.732 3.183 1.00 66.06 85 GLN A CA 1
ATOM 673 C C . GLN A 1 85 ? -12.989 7.018 2.494 1.00 66.06 85 GLN A C 1
ATOM 675 O O . GLN A 1 85 ? -11.809 7.110 2.170 1.00 66.06 85 GLN A O 1
ATOM 680 N N . GLY A 1 86 ? -13.852 8.030 2.327 1.00 68.69 86 GLY A N 1
ATOM 681 C CA . GLY A 1 86 ? -13.476 9.342 1.785 1.00 68.69 86 GLY A CA 1
ATOM 682 C C . GLY A 1 86 ? -12.510 10.126 2.680 1.00 68.69 86 GLY A C 1
ATOM 683 O O . GLY A 1 86 ? -11.486 10.591 2.197 1.00 68.69 86 GLY A O 1
ATOM 684 N N . LYS A 1 87 ? -12.766 10.193 3.994 1.00 67.56 87 LYS A N 1
ATOM 685 C CA . LYS A 1 87 ? -11.856 10.855 4.950 1.00 67.56 87 LYS A CA 1
ATOM 686 C C . LYS A 1 87 ? -10.535 10.111 5.094 1.00 67.56 87 LYS A C 1
ATOM 688 O O . LYS A 1 87 ? -9.491 10.725 5.282 1.00 67.56 87 LYS A O 1
ATOM 693 N N . LEU A 1 88 ? -10.577 8.781 5.006 1.00 70.62 88 LEU A N 1
ATOM 694 C CA . LEU A 1 88 ? -9.363 7.977 4.940 1.00 70.62 88 LEU A CA 1
ATOM 695 C C . LEU A 1 88 ? -8.551 8.330 3.687 1.00 70.62 88 LEU A C 1
ATOM 697 O O . LEU A 1 88 ? -7.347 8.532 3.788 1.00 70.62 88 LEU A O 1
ATOM 701 N N . ALA A 1 89 ? -9.205 8.450 2.529 1.00 71.31 89 ALA A N 1
ATOM 702 C CA . ALA A 1 89 ? -8.545 8.839 1.288 1.00 71.31 89 ALA A CA 1
ATOM 703 C C . ALA A 1 89 ? -7.948 10.255 1.358 1.00 71.31 89 ALA A C 1
ATOM 705 O O . ALA A 1 89 ? -6.824 10.443 0.906 1.00 71.31 89 ALA A O 1
ATOM 706 N N . GLU A 1 90 ? -8.647 11.219 1.966 1.00 73.62 90 GLU A N 1
ATOM 707 C CA . GLU A 1 90 ? -8.132 12.576 2.216 1.00 73.62 90 GLU A CA 1
ATOM 708 C C . GLU A 1 90 ? -6.889 12.552 3.109 1.00 73.62 90 GLU A C 1
ATOM 710 O O . GLU A 1 90 ? -5.859 13.102 2.735 1.00 73.62 90 GLU A O 1
ATOM 715 N N . LYS A 1 91 ? -6.939 11.834 4.237 1.00 72.75 91 LYS A N 1
ATOM 716 C CA . LYS A 1 91 ? -5.799 11.711 5.156 1.00 72.75 91 LYS A CA 1
ATOM 717 C C . LYS A 1 91 ? -4.597 11.030 4.499 1.00 72.75 91 LYS A C 1
ATOM 719 O O . LYS A 1 91 ? -3.458 11.416 4.741 1.00 72.75 91 LYS A O 1
ATOM 724 N N . ILE A 1 92 ? -4.846 10.022 3.658 1.00 72.94 92 ILE A N 1
ATOM 725 C CA . ILE A 1 92 ? -3.792 9.390 2.860 1.00 72.94 92 ILE A CA 1
ATOM 726 C C . ILE A 1 92 ? -3.219 10.386 1.854 1.00 72.94 92 ILE A C 1
ATOM 728 O O . ILE A 1 92 ? -2.008 10.425 1.695 1.00 72.94 92 ILE A O 1
ATOM 732 N N . ALA A 1 93 ? -4.054 11.184 1.187 1.00 74.56 93 ALA A N 1
ATOM 733 C CA . ALA A 1 93 ? -3.598 12.172 0.216 1.00 74.56 93 ALA A CA 1
ATOM 734 C C . ALA A 1 93 ? -2.771 13.300 0.857 1.00 74.56 93 ALA A C 1
ATOM 736 O O . ALA A 1 93 ? -1.792 13.726 0.252 1.00 74.56 93 ALA A O 1
ATOM 737 N N . GLU A 1 94 ? -3.126 13.747 2.066 1.00 73.75 94 GLU A N 1
ATOM 738 C CA . GLU A 1 94 ? -2.360 14.745 2.828 1.00 73.75 94 GLU A CA 1
ATOM 739 C C . GLU A 1 94 ? -0.975 14.224 3.239 1.00 73.75 94 GLU A C 1
ATOM 741 O O . GLU A 1 94 ? 0.022 14.913 3.043 1.00 73.75 94 GLU A O 1
ATOM 746 N N . ASP A 1 95 ? -0.890 12.996 3.762 1.00 69.50 95 ASP A N 1
ATOM 747 C CA . ASP A 1 95 ? 0.387 12.397 4.193 1.00 69.50 95 ASP A CA 1
ATOM 748 C C . ASP A 1 95 ? 1.249 11.904 3.009 1.00 69.50 95 ASP A C 1
ATOM 750 O O . ASP A 1 95 ? 2.435 11.600 3.151 1.00 69.50 95 ASP A O 1
ATOM 754 N N . TRP A 1 96 ? 0.658 11.825 1.811 1.00 67.69 96 TRP A N 1
ATOM 755 C CA . 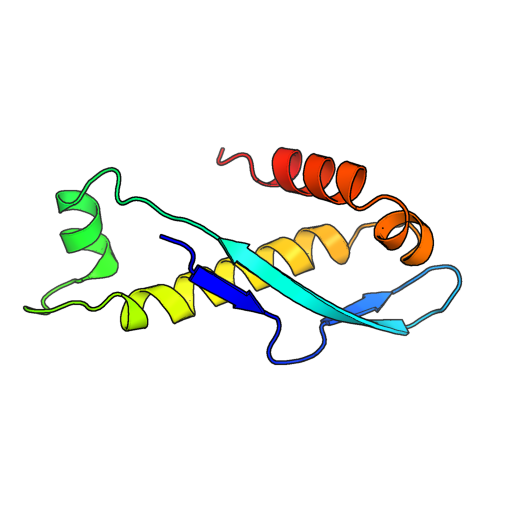TRP A 1 96 ? 1.335 11.433 0.571 1.00 67.69 96 TRP A CA 1
ATOM 756 C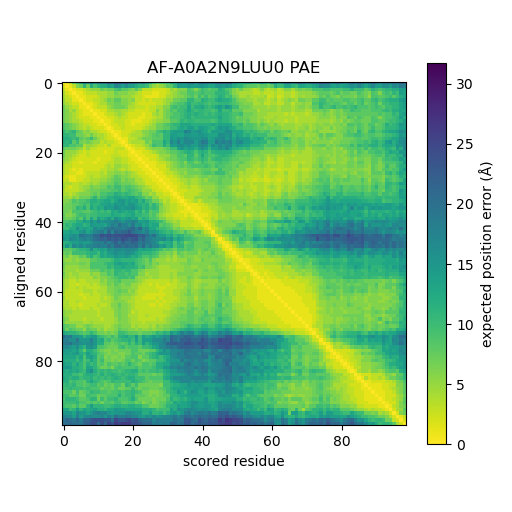 C . TRP A 1 96 ? 2.114 12.583 -0.092 1.00 67.69 96 TRP A C 1
ATOM 758 O O . TRP A 1 96 ? 2.706 12.382 -1.157 1.00 67.69 96 TRP A O 1
ATOM 768 N N . ASP A 1 97 ? 2.150 13.776 0.507 1.00 53.19 97 ASP A N 1
ATOM 769 C CA . ASP A 1 97 ? 2.918 14.891 -0.041 1.00 53.19 97 ASP A CA 1
ATOM 770 C C . ASP A 1 97 ? 4.431 14.608 0.028 1.00 53.19 97 ASP A C 1
ATOM 772 O O . ASP A 1 97 ? 5.029 14.455 1.096 1.00 53.19 97 ASP A O 1
ATOM 776 N N . TRP A 1 98 ? 5.055 14.498 -1.147 1.00 50.41 98 TRP A N 1
ATOM 777 C CA . TRP A 1 98 ? 6.499 14.340 -1.302 1.00 50.41 98 TRP A CA 1
ATOM 778 C C . TRP A 1 98 ? 7.179 15.700 -1.094 1.00 50.41 98 TRP A C 1
ATOM 780 O O . TRP A 1 98 ? 7.524 16.367 -2.070 1.00 50.41 98 TRP A O 1
ATOM 790 N N . ASN A 1 99 ? 7.391 16.095 0.163 1.00 36.22 99 ASN A N 1
ATOM 791 C CA . ASN A 1 99 ? 8.504 16.986 0.515 1.00 36.22 99 ASN A CA 1
ATOM 792 C C . ASN A 1 99 ? 9.724 16.165 0.940 1.00 36.22 99 ASN A C 1
ATOM 794 O O . ASN A 1 99 ? 9.571 15.265 1.797 1.00 36.22 99 ASN A O 1
#

Foldseek 3Di:
DWDKAKDPFWQWAQAPPPGTDTDIDIDTDDDDDPDPVCCCVPPVNPDPDDDPVNVNVVVNVVVVVLLSVLRHPPNDGVVNCVVCVPVSVVSSVVSPDDD

Radius of gyration: 16.36 Å; Cα contacts (8 Å, |Δi|>4): 75; chains: 1; bounding box: 40×28×42 Å

Secondary structure (DSSP, 8-state):
--EEEE-SSPEEEEETTTEEEEE--EEEE----S-HHHHIIIIITT-S---HHHHHHHHHHHHHHHHHHHHSS--S-HHHHHHTHHHHHHHHHHHT---

Nearest PDB structures (foldseek):
  2nyt-assembly1_A  TM=1.999E-01  e=3.044E+00  Homo sapiens
  4mt4-assembly1_C  TM=2.108E-01  e=6.154E+00  Campylobacter jejuni